Protein AF-0000000069868068 (afdb_homodimer)

Foldseek 3Di:
DPCPPLVVLQVLLVQLVVVVVVDVADDLVSSCVVVVHDSVVSVVVVVVCVVVQQADPHSHGDPVVVVSNVVVVVVVD/DPPCPLVVLQVLLVQLVVVVVVDVADDLVSSCVVVVHDSVVSVVVVVVCVVVQQADPHSHGDPVVVVSNVVVVVVVD

Secondary structure (DSSP, 8-state):
----HHHHHHHHHHHHHHHHHH-SS--HHHHHHHHT--HHHHHHHHHHHHHTTSB-STTPBPHHHHHHHHHHHHTT-/----HHHHHHHHHHHHHHHHHH-SS--HHHHHHHHT--HHHHHHHHHHHHHTTSB-STTPBPHHHHHHHHHHHHTT-

Sequence (154 aa):
MVQIKTTTILIYLLAIQELSKRKKKLKNNDLAKVLSVSPASVSEMLAKLRYEDYLDIGFQLTDKGKKFIDDYKKGFKMVQIKTTTILIYLLAIQELSKRKKKLKNNDLAKVLSVSPASVSEMLAKLRYEDYLDIGFQLTDKGKKFIDDYKKGFK

Nearest PDB structures (foldseek):
  3r61-assembly1_B  TM=8.670E-01  e=2.829E-03  Bacillus subtilis
  2ev0-assembly1_B  TM=9.008E-01  e=6.260E-03  Bacillus subtilis
  4hx7-assembly1_B  TM=8.698E-01  e=5.484E-03  Bacillus subtilis subsp. subtilis str. 168
  4hx7-assembly1_A  TM=8.674E-01  e=7.145E-03  Bacillus subtilis subsp. subtilis str. 168
  4hx8-assembly1_B  TM=8.283E-01  e=5.133E-03  Bacillus subtilis subsp. subtilis str. 168

InterPro domains:
  IPR022687 DTXR-type, HTH domain [PF01325] (11-56)
  IPR022687 DTXR-type, HTH domain [PS50944] (1-62)
  IPR036388 Winged helix-like DNA-binding domain superfamily [G3DSA:1.10.10.10] (6-69)
  IPR036390 Winged helix DNA-binding domain superfamily [SSF46785] (12-55)

pLDDT: mean 92.17, std 11.89, range [32.19, 98.56]

Radius of gyration: 15.02 Å; Cα contacts (8 Å, |Δi|>4): 149; chains: 2; bounding box: 31×42×31 Å

Organism: Enterococcus faecalis (strain ATCC 700802 / V583) (NCBI:txid226185)

Solvent-accessible surface area (backbone atoms only — not comparable to full-atom values): 8691 Å² total; per-residue (Å²): 128,81,83,54,54,64,47,43,52,47,46,51,51,51,48,47,57,54,44,52,75,78,35,92,79,83,49,62,60,59,53,14,62,40,58,71,47,51,55,68,57,38,53,53,48,52,53,50,36,36,74,72,46,31,28,50,76,86,83,38,68,27,74,57,31,48,48,55,53,47,55,37,57,53,56,71,106,125,80,80,54,55,62,48,43,51,47,46,52,50,50,48,46,57,57,44,52,76,76,37,93,77,82,50,62,59,58,53,14,63,39,58,71,46,53,56,68,57,40,54,53,49,52,53,48,36,35,74,71,45,30,28,51,75,85,84,38,68,27,71,57,31,48,48,54,53,47,56,37,58,54,57,71,106

Structure (mmCIF, N/CA/C/O backbone):
data_AF-0000000069868068-model_v1
#
loop_
_entity.id
_entity.type
_entity.pdbx_description
1 polymer 'Helix-turn-helix protein, iron-dependent repressor family'
#
loop_
_atom_site.group_PDB
_atom_site.id
_atom_site.type_symbol
_atom_site.label_atom_id
_atom_site.label_alt_id
_atom_site.label_comp_id
_atom_site.label_asym_id
_atom_site.label_entity_id
_atom_site.label_seq_id
_atom_site.pdbx_PDB_ins_code
_atom_site.Cartn_x
_atom_site.Cartn_y
_atom_site.Cartn_z
_atom_site.occupancy
_atom_site.B_iso_or_equiv
_atom_site.auth_seq_id
_atom_site.auth_comp_id
_atom_site.auth_asym_id
_atom_site.auth_atom_id
_atom_site.pdbx_PDB_model_num
ATOM 1 N N . MET A 1 1 ? 17.578 -1.584 -7.238 1 32.19 1 MET A N 1
ATOM 2 C CA . MET A 1 1 ? 17.078 -0.594 -6.289 1 32.19 1 MET A CA 1
ATOM 3 C C . MET 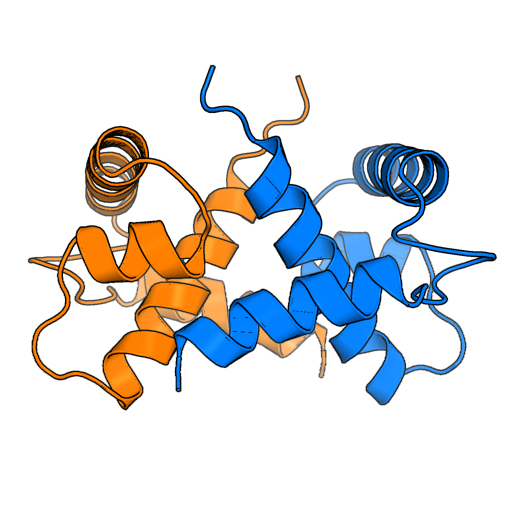A 1 1 ? 15.602 -0.326 -6.512 1 32.19 1 MET A C 1
ATOM 5 O O . MET A 1 1 ? 15.219 0.291 -7.508 1 32.19 1 MET A O 1
ATOM 9 N N . VAL A 1 2 ? 14.672 -1.37 -6.41 1 42.81 2 VAL A N 1
ATOM 10 C CA . VAL A 1 2 ? 13.32 -1.31 -6.953 1 42.81 2 VAL A CA 1
ATOM 11 C C . VAL A 1 2 ? 12.672 0.017 -6.57 1 42.81 2 VAL A C 1
ATOM 13 O O . VAL A 1 2 ? 12.867 0.516 -5.461 1 42.81 2 VAL A O 1
ATOM 16 N N . GLN A 1 3 ? 12.414 0.95 -7.566 1 46.53 3 GLN A N 1
ATOM 17 C CA . GLN A 1 3 ? 11.859 2.295 -7.504 1 46.53 3 GLN A CA 1
ATOM 18 C C . GLN A 1 3 ? 10.625 2.336 -6.602 1 46.53 3 GLN A C 1
ATOM 20 O O . GLN A 1 3 ? 9.602 1.724 -6.914 1 46.53 3 GLN A O 1
ATOM 25 N N . ILE A 1 4 ? 10.883 2.186 -5.309 1 55.47 4 ILE A N 1
ATOM 26 C CA . ILE A 1 4 ? 9.992 2.26 -4.156 1 55.47 4 ILE A CA 1
ATOM 27 C C . ILE A 1 4 ? 8.984 3.385 -4.359 1 55.47 4 ILE A C 1
ATOM 29 O O . ILE A 1 4 ? 8.172 3.668 -3.471 1 55.47 4 ILE A O 1
ATOM 33 N N . LYS A 1 5 ? 8.805 4.094 -5.355 1 73.06 5 LYS A N 1
ATOM 34 C CA . LYS A 1 5 ? 8.211 5.398 -5.062 1 73.06 5 LYS A CA 1
ATOM 35 C C . LYS A 1 5 ? 6.691 5.348 -5.145 1 73.06 5 LYS A C 1
ATOM 37 O O . LYS A 1 5 ? 6.004 5.539 -4.141 1 73.06 5 LYS A O 1
ATOM 42 N N . THR A 1 6 ? 6.203 4.676 -6.219 1 83.25 6 THR A N 1
ATOM 43 C CA . THR A 1 6 ? 4.766 4.859 -6.398 1 83.25 6 THR A CA 1
ATOM 44 C C . THR A 1 6 ? 3.986 4.016 -5.395 1 83.25 6 THR A C 1
ATOM 46 O O . THR A 1 6 ? 3.004 4.48 -4.812 1 83.25 6 THR A O 1
ATOM 49 N N . THR A 1 7 ? 4.637 2.875 -5.02 1 89.44 7 THR A N 1
ATOM 50 C CA . THR A 1 7 ? 3.924 1.958 -4.141 1 89.44 7 THR A CA 1
ATOM 51 C C . THR A 1 7 ? 3.945 2.463 -2.699 1 89.44 7 THR A C 1
ATOM 53 O O . THR A 1 7 ? 2.943 2.367 -1.987 1 89.44 7 THR A O 1
ATOM 56 N N . THR A 1 8 ? 5.055 3.078 -2.342 1 91.56 8 THR A N 1
ATOM 57 C CA . THR A 1 8 ? 5.156 3.604 -0.985 1 91.56 8 THR A CA 1
ATOM 58 C C . THR A 1 8 ? 4.223 4.797 -0.798 1 91.56 8 THR A C 1
ATOM 60 O O . THR A 1 8 ? 3.527 4.895 0.216 1 91.56 8 THR A O 1
ATOM 63 N N . ILE A 1 9 ? 4.164 5.602 -1.836 1 93.62 9 ILE A N 1
ATOM 64 C CA . ILE A 1 9 ? 3.252 6.738 -1.802 1 93.62 9 ILE A CA 1
ATOM 65 C C . ILE A 1 9 ? 1.819 6.246 -1.607 1 93.62 9 ILE A C 1
ATOM 67 O O . ILE A 1 9 ? 1.105 6.727 -0.724 1 93.62 9 ILE A O 1
ATOM 71 N N . LEU A 1 10 ? 1.465 5.301 -2.332 1 95.31 10 LEU A N 1
ATOM 72 C CA . LEU A 1 10 ? 0.102 4.777 -2.348 1 95.31 10 LEU A CA 1
ATOM 73 C C . LEU A 1 10 ? -0.284 4.227 -0.98 1 95.31 10 LEU A C 1
ATOM 75 O O . LEU A 1 10 ? -1.349 4.555 -0.451 1 95.31 10 LEU A O 1
ATOM 79 N N . ILE A 1 11 ? 0.597 3.43 -0.351 1 95.81 11 ILE A N 1
ATOM 80 C CA . ILE A 1 11 ? 0.225 2.795 0.909 1 95.81 11 ILE A CA 1
ATOM 81 C C . ILE A 1 11 ? 0.083 3.855 1.998 1 95.81 11 ILE A C 1
ATOM 83 O O . ILE A 1 11 ? -0.793 3.756 2.859 1 95.81 11 ILE A O 1
ATOM 87 N N . TYR A 1 12 ? 0.97 4.867 1.948 1 96.5 12 TYR A N 1
ATOM 88 C CA . TYR A 1 12 ? 0.823 5.965 2.9 1 96.5 12 TYR A CA 1
ATOM 89 C C . TYR A 1 12 ? -0.51 6.676 2.709 1 96.5 12 TYR A C 1
ATOM 91 O O . TYR A 1 12 ? -1.215 6.957 3.682 1 96.5 12 TYR A O 1
ATOM 99 N N . LEU A 1 13 ? -0.845 6.965 1.463 1 97.38 13 LEU A N 1
ATOM 100 C CA . LEU A 1 13 ? -2.08 7.688 1.177 1 97.38 13 LEU A CA 1
ATOM 101 C C . LEU A 1 13 ? -3.299 6.852 1.555 1 97.38 13 LEU A C 1
ATOM 103 O O . LEU A 1 13 ? -4.273 7.375 2.102 1 97.38 13 LEU A O 1
ATOM 107 N N . LEU A 1 14 ? -3.203 5.621 1.296 1 96.94 14 LEU A N 1
ATOM 108 C CA . LEU A 1 14 ? -4.297 4.73 1.659 1 96.94 14 LEU A CA 1
ATOM 109 C C . LEU A 1 14 ? -4.465 4.66 3.174 1 96.94 14 LEU A C 1
ATOM 111 O O . LEU A 1 14 ? -5.586 4.691 3.682 1 96.94 14 LEU A O 1
ATOM 115 N N . ALA A 1 15 ? -3.35 4.566 3.873 1 97.19 15 ALA A N 1
ATOM 116 C CA . ALA A 1 15 ? -3.389 4.535 5.332 1 97.19 15 ALA A CA 1
ATOM 117 C C . ALA A 1 15 ? -3.967 5.832 5.895 1 97.19 15 ALA A C 1
ATOM 119 O O . ALA A 1 15 ? -4.793 5.805 6.809 1 97.19 15 ALA A O 1
ATOM 120 N N . ILE A 1 16 ? -3.523 6.938 5.371 1 97.5 16 ILE A N 1
ATOM 121 C CA . ILE A 1 16 ? -4 8.25 5.805 1 97.5 16 ILE A CA 1
ATOM 122 C C . ILE A 1 16 ? -5.504 8.359 5.555 1 97.5 16 ILE A C 1
ATOM 124 O O . ILE A 1 16 ? -6.254 8.789 6.43 1 97.5 16 ILE A O 1
ATOM 128 N N . GLN A 1 17 ? -5.922 7.984 4.371 1 97.38 17 GLN A N 1
ATOM 129 C CA . GLN A 1 17 ? -7.34 8.023 4.031 1 97.38 17 GLN A CA 1
ATOM 130 C C . GLN A 1 17 ? -8.156 7.168 4.996 1 97.38 17 GLN A C 1
ATOM 132 O O . GLN A 1 17 ? -9.211 7.605 5.477 1 97.38 17 GLN A O 1
ATOM 137 N N . GLU A 1 18 ? -7.699 6.012 5.277 1 96.88 18 GLU A N 1
ATOM 138 C CA . GLU A 1 18 ? -8.414 5.098 6.164 1 96.88 18 GLU A CA 1
ATOM 139 C C . GLU A 1 18 ? -8.43 5.613 7.598 1 96.88 18 GLU A C 1
ATOM 141 O O . GLU A 1 18 ? -9.477 5.633 8.25 1 96.88 18 GLU A O 1
ATOM 146 N N . LEU A 1 19 ? -7.289 6.047 8.133 1 96.38 19 LEU A N 1
ATOM 147 C CA . LEU A 1 19 ? -7.18 6.559 9.492 1 96.38 19 LEU A CA 1
ATOM 148 C C . LEU A 1 19 ? -8.062 7.785 9.688 1 96.38 19 LEU A C 1
ATOM 150 O O . LEU A 1 19 ? -8.641 7.98 10.758 1 96.38 19 LEU A O 1
ATOM 154 N N . SER A 1 20 ? -8.164 8.562 8.656 1 95.19 20 SER A N 1
ATOM 155 C CA . SER A 1 20 ? -8.914 9.812 8.727 1 95.19 20 SER A CA 1
ATOM 156 C C . SER A 1 20 ? -10.406 9.547 8.891 1 95.19 20 SER A C 1
ATOM 158 O O . SER A 1 20 ? -11.148 10.422 9.344 1 95.19 20 SER A O 1
ATOM 160 N N . LYS A 1 21 ? -10.859 8.422 8.445 1 93.69 21 LYS A N 1
ATOM 161 C CA . LYS A 1 21 ? -12.258 8.039 8.633 1 93.69 21 LYS A CA 1
ATOM 162 C C . LYS A 1 21 ? -12.562 7.75 10.094 1 93.69 21 LYS A C 1
ATOM 164 O O . LYS A 1 21 ? -13.711 7.852 10.531 1 93.69 21 LYS A O 1
ATOM 169 N N . ARG A 1 22 ? -11.539 7.445 10.836 1 90.75 22 ARG A N 1
ATOM 170 C CA . ARG A 1 22 ? -11.734 6.949 12.195 1 90.75 22 ARG A CA 1
ATOM 171 C C . ARG A 1 22 ? -11.281 7.977 13.227 1 90.75 22 ARG A C 1
ATOM 173 O O . ARG A 1 22 ? -11.734 7.957 14.375 1 90.75 22 ARG A O 1
ATOM 180 N N . LYS A 1 23 ? -10.281 8.797 12.805 1 87.94 23 LYS A N 1
ATOM 181 C CA . LYS A 1 23 ? -9.688 9.766 13.719 1 87.94 23 LYS A CA 1
ATOM 182 C C . LYS A 1 23 ? -9.68 11.164 13.109 1 87.94 23 LYS A C 1
ATOM 184 O O . LYS A 1 23 ? -9.289 11.336 11.953 1 87.94 23 LYS A O 1
ATOM 189 N N . LYS A 1 24 ? -10.125 12.156 13.836 1 84.88 24 LYS A N 1
ATOM 190 C CA . LYS A 1 24 ? -10.156 13.531 13.344 1 84.88 24 LYS A CA 1
ATOM 191 C C . LYS A 1 24 ? -8.758 14.148 13.367 1 84.88 24 LYS A C 1
ATOM 193 O O . LYS A 1 24 ? -8.391 14.898 12.461 1 84.88 24 LYS A O 1
ATOM 198 N N . LYS A 1 25 ? -7.965 13.859 14.391 1 91.25 25 LYS A N 1
ATOM 199 C CA . LYS A 1 25 ? -6.613 14.406 14.5 1 91.25 25 LYS A CA 1
ATOM 200 C C . LYS A 1 25 ? -5.566 13.297 14.383 1 91.25 25 LYS A C 1
ATOM 202 O O . LYS A 1 25 ? -5.273 12.609 15.367 1 91.25 25 LYS A O 1
ATOM 207 N N . LEU A 1 26 ? -5.047 13.203 13.227 1 94.69 26 LEU A N 1
ATOM 208 C CA . LEU A 1 26 ? -4.023 12.203 12.945 1 94.69 26 LEU A CA 1
ATOM 209 C C . LEU A 1 26 ? -2.652 12.672 13.43 1 94.69 26 LEU A C 1
ATOM 211 O O . LEU A 1 26 ? -2.322 13.859 13.312 1 94.69 26 LEU A O 1
ATOM 215 N N . LYS A 1 27 ? -1.894 11.719 13.977 1 95.75 27 LYS A N 1
ATOM 216 C CA . LYS A 1 27 ? -0.515 11.984 14.383 1 95.75 27 LYS A CA 1
ATOM 217 C C . LYS A 1 27 ? 0.46 11.086 13.633 1 95.75 27 LYS A C 1
ATOM 219 O O . LYS A 1 27 ? 0.076 10.023 13.133 1 95.75 27 LYS A O 1
ATOM 224 N N . ASN A 1 28 ? 1.723 11.602 13.602 1 96.62 28 ASN A N 1
ATOM 225 C CA . ASN A 1 28 ? 2.773 10.805 12.977 1 96.62 28 ASN A CA 1
ATOM 226 C C . ASN A 1 28 ? 2.824 9.391 13.539 1 96.62 28 ASN A C 1
ATOM 228 O O . ASN A 1 28 ? 3.035 8.43 12.797 1 96.62 28 ASN A O 1
ATOM 232 N N . ASN A 1 29 ? 2.498 9.25 14.805 1 96 29 ASN A N 1
ATOM 233 C CA . ASN A 1 29 ? 2.594 7.961 15.469 1 96 29 ASN A CA 1
ATOM 234 C C . ASN A 1 29 ? 1.505 7 15 1 96 29 ASN A C 1
ATOM 236 O O . ASN A 1 29 ? 1.693 5.781 15.016 1 96 29 ASN A O 1
ATOM 240 N N . ASP A 1 30 ? 0.404 7.527 14.656 1 95.69 30 ASP A N 1
ATOM 241 C CA . ASP A 1 30 ? -0.657 6.684 14.117 1 95.69 30 ASP A CA 1
ATOM 242 C C . ASP A 1 30 ? -0.195 5.965 12.852 1 95.69 30 ASP A C 1
ATOM 244 O O . ASP A 1 30 ? -0.427 4.766 12.688 1 95.69 30 ASP A O 1
ATOM 248 N N . LEU A 1 31 ? 0.472 6.668 11.953 1 96 31 LEU A N 1
ATOM 249 C CA . LEU A 1 31 ? 0.998 6.094 10.719 1 96 31 LEU A CA 1
ATOM 250 C C . LEU A 1 31 ? 2.143 5.129 11.008 1 96 31 LEU A C 1
ATOM 252 O O . LEU A 1 31 ? 2.227 4.059 10.406 1 96 31 LEU A O 1
ATOM 256 N N . ALA A 1 32 ? 2.965 5.547 11.945 1 96.12 32 ALA A N 1
ATOM 257 C CA . ALA A 1 32 ? 4.109 4.711 12.297 1 96.12 32 ALA A CA 1
ATOM 258 C C . ALA A 1 32 ? 3.654 3.336 12.773 1 96.12 32 ALA A C 1
ATOM 260 O O . ALA A 1 32 ? 4.227 2.314 12.383 1 96.12 32 ALA A O 1
ATOM 261 N N . LYS A 1 33 ? 2.627 3.291 13.555 1 94.19 33 LYS A N 1
ATOM 262 C CA . LYS A 1 33 ? 2.09 2.049 14.109 1 94.19 33 LYS A CA 1
ATOM 263 C C . LYS A 1 33 ? 1.467 1.186 13.016 1 94.19 33 LYS A C 1
ATOM 265 O O . LYS A 1 33 ? 1.79 0.002 12.891 1 94.19 33 LYS A O 1
ATOM 270 N N . VAL A 1 34 ? 0.658 1.774 12.156 1 94.38 34 VAL A N 1
ATOM 271 C CA . VAL A 1 34 ? -0.121 1.02 11.18 1 94.38 34 VAL A CA 1
ATOM 272 C C . VAL A 1 34 ? 0.797 0.498 10.078 1 94.38 34 VAL A C 1
ATOM 274 O O . VAL A 1 34 ? 0.587 -0.599 9.555 1 94.38 34 VAL A O 1
ATOM 277 N N . LEU A 1 35 ? 1.887 1.231 9.758 1 94.81 35 LEU A N 1
ATOM 278 C CA . LEU A 1 35 ? 2.773 0.862 8.664 1 94.81 35 LEU A CA 1
ATOM 279 C C . LEU A 1 35 ? 4.02 0.155 9.18 1 94.81 35 LEU A C 1
ATOM 281 O O . LEU A 1 35 ? 4.855 -0.295 8.398 1 94.81 35 LEU A O 1
ATOM 285 N N . SER A 1 36 ? 4.105 0.058 10.453 1 93.06 36 SER A N 1
ATOM 286 C CA . SER A 1 36 ? 5.246 -0.582 11.102 1 93.06 36 SER A CA 1
ATOM 287 C C . SER A 1 36 ? 6.562 0.025 10.625 1 93.06 36 SER A C 1
ATOM 289 O O . SER A 1 36 ? 7.473 -0.698 10.211 1 93.06 36 SER A O 1
ATOM 291 N N . VAL A 1 37 ? 6.633 1.296 10.625 1 93.81 37 VAL A N 1
ATOM 292 C CA . VAL A 1 37 ? 7.832 2.061 10.305 1 93.81 37 VAL A CA 1
ATOM 293 C C . VAL A 1 37 ? 8.148 3.027 11.445 1 93.81 37 VAL A C 1
ATOM 295 O O . VAL A 1 37 ? 7.328 3.236 12.336 1 93.81 37 VAL A O 1
ATOM 298 N N . SER A 1 38 ? 9.297 3.572 11.438 1 94.5 38 SER A N 1
ATOM 299 C CA . SER A 1 38 ? 9.688 4.48 12.508 1 94.5 38 SER A CA 1
ATOM 300 C C . SER A 1 38 ? 9.047 5.852 12.336 1 94.5 38 SER A C 1
ATOM 302 O O . SER A 1 38 ? 8.758 6.273 11.219 1 94.5 38 SER A O 1
ATOM 304 N N . PRO A 1 39 ? 8.883 6.621 13.453 1 96.56 39 PRO A N 1
ATOM 305 C CA . PRO A 1 39 ? 8.383 7.992 13.352 1 96.56 39 PRO A CA 1
ATOM 306 C C . PRO A 1 39 ? 9.258 8.875 12.461 1 96.56 39 PRO A C 1
ATOM 308 O O . PRO A 1 39 ? 8.742 9.75 11.758 1 96.56 39 PRO A O 1
ATOM 311 N N . ALA A 1 40 ? 10.469 8.586 12.5 1 96.5 40 ALA A N 1
ATOM 312 C CA . ALA A 1 40 ? 11.391 9.336 11.648 1 96.5 40 ALA A CA 1
ATOM 313 C C . ALA A 1 40 ? 11.086 9.109 10.172 1 96.5 40 ALA A C 1
ATOM 315 O O . ALA A 1 40 ? 11.102 10.047 9.375 1 96.5 40 ALA A O 1
ATOM 316 N N . SER A 1 41 ? 10.789 7.852 9.75 1 94 41 SER A N 1
ATOM 317 C CA . SER A 1 41 ? 10.43 7.504 8.375 1 94 41 SER A CA 1
ATOM 318 C C . SER A 1 41 ? 9.117 8.148 7.969 1 94 41 SER A C 1
ATOM 320 O O . SER A 1 41 ? 8.977 8.633 6.844 1 94 41 SER A O 1
ATOM 322 N N . VAL A 1 42 ? 8.273 8.211 8.969 1 96.56 42 VAL A N 1
ATOM 323 C CA . VAL A 1 42 ? 6.98 8.836 8.711 1 96.56 42 VAL A CA 1
ATOM 324 C C . VAL A 1 42 ? 7.176 10.32 8.414 1 96.56 42 VAL A C 1
ATOM 326 O O . VAL A 1 42 ? 6.637 10.844 7.438 1 96.56 42 VAL A O 1
ATOM 329 N N . SER A 1 43 ? 7.953 10.945 9.234 1 97.06 43 SER A N 1
ATOM 330 C CA . SER A 1 43 ? 8.188 12.375 9.062 1 97.06 43 SER A CA 1
ATOM 331 C C . SER A 1 43 ? 8.789 12.672 7.691 1 97.06 43 SER A C 1
ATOM 333 O O . SER A 1 43 ? 8.367 13.609 7.012 1 97.06 43 SER A O 1
ATOM 335 N N . GLU A 1 44 ? 9.703 11.883 7.336 1 95.88 44 GLU A N 1
ATOM 336 C CA . GLU A 1 44 ? 10.367 12.055 6.047 1 95.88 44 GLU A CA 1
ATOM 337 C C . GLU A 1 44 ? 9.383 11.867 4.891 1 95.88 44 GLU A C 1
ATOM 339 O O . GLU A 1 44 ? 9.375 12.656 3.945 1 95.88 44 GLU A O 1
ATOM 344 N N . MET A 1 45 ? 8.578 10.867 5 1 95.69 45 MET A N 1
ATOM 345 C CA . MET A 1 45 ? 7.645 10.57 3.92 1 95.69 45 MET A CA 1
ATOM 346 C C . MET A 1 45 ? 6.559 11.633 3.83 1 95.69 45 MET A C 1
ATOM 348 O O . MET A 1 45 ? 6.18 12.055 2.734 1 95.69 45 MET A O 1
ATOM 352 N N . LEU A 1 46 ? 6.129 12.125 4.965 1 97.25 46 LEU A N 1
ATOM 353 C CA . LEU A 1 46 ? 5.121 13.18 4.957 1 97.25 46 LEU A CA 1
ATOM 354 C C . LEU A 1 46 ? 5.652 14.438 4.285 1 97.25 46 LEU A C 1
ATOM 356 O O . LEU A 1 46 ? 4.93 15.102 3.535 1 97.25 46 LEU A O 1
ATOM 360 N N . ALA A 1 47 ? 6.848 14.758 4.59 1 97.25 47 ALA A N 1
ATOM 361 C CA . ALA A 1 47 ? 7.473 15.906 3.939 1 97.25 47 ALA A CA 1
ATOM 362 C C . ALA A 1 47 ? 7.52 15.719 2.426 1 97.25 47 ALA A C 1
ATOM 364 O O . ALA A 1 47 ? 7.223 16.641 1.67 1 97.25 47 ALA A O 1
ATOM 365 N N . LYS A 1 48 ? 7.836 14.562 1.992 1 95.94 48 LYS A N 1
ATOM 366 C CA . LYS A 1 48 ? 7.902 14.242 0.569 1 95.94 48 LYS A CA 1
ATOM 367 C C . LYS A 1 48 ? 6.52 14.32 -0.077 1 95.94 48 LYS A C 1
ATOM 369 O O . LYS A 1 48 ? 6.375 14.852 -1.18 1 95.94 48 LYS A O 1
ATOM 374 N N . LEU A 1 49 ? 5.508 13.789 0.559 1 97.12 49 LEU A N 1
ATOM 375 C CA . LEU A 1 49 ? 4.141 13.789 0.043 1 97.12 49 LEU A CA 1
ATOM 376 C C . LEU A 1 49 ? 3.625 15.219 -0.122 1 97.12 49 LEU A C 1
ATOM 378 O O . LEU A 1 49 ? 2.906 15.516 -1.078 1 97.12 49 LEU A O 1
ATOM 382 N N . ARG A 1 50 ? 4.035 16.031 0.833 1 98 50 ARG A N 1
ATOM 383 C CA . ARG A 1 50 ? 3.654 17.438 0.733 1 98 50 ARG A CA 1
ATOM 384 C C . ARG A 1 50 ? 4.406 18.125 -0.399 1 98 50 ARG A C 1
ATOM 386 O O . ARG A 1 50 ? 3.814 18.891 -1.172 1 98 50 ARG A O 1
ATOM 393 N N . TYR A 1 51 ? 5.629 17.859 -0.443 1 97.38 51 TYR A N 1
ATOM 394 C CA . TYR A 1 51 ? 6.461 18.438 -1.492 1 97.38 51 TYR A CA 1
ATOM 395 C C . TYR A 1 51 ? 5.93 18.078 -2.873 1 97.38 51 TYR A C 1
ATOM 397 O O . TYR A 1 51 ? 5.902 18.906 -3.777 1 97.38 51 TYR A O 1
ATOM 405 N N . GLU A 1 52 ? 5.43 16.844 -3.02 1 96.62 52 GLU A N 1
ATOM 406 C CA . GLU A 1 52 ? 4.934 16.359 -4.301 1 96.62 52 GLU A CA 1
ATOM 407 C C . GLU A 1 52 ? 3.449 16.656 -4.469 1 96.62 52 GLU A C 1
ATOM 409 O O . GLU A 1 52 ? 2.826 16.203 -5.434 1 96.62 52 GLU A O 1
ATOM 414 N N . ASP A 1 53 ? 2.844 17.25 -3.52 1 98.31 53 ASP A N 1
ATOM 415 C CA . ASP A 1 53 ? 1.503 17.828 -3.59 1 98.31 53 ASP A CA 1
ATOM 416 C C . ASP A 1 53 ? 0.435 16.734 -3.441 1 98.31 53 ASP A C 1
ATOM 418 O O . ASP A 1 53 ? -0.623 16.812 -4.07 1 98.31 53 ASP A O 1
ATOM 422 N N . TYR A 1 54 ? 0.751 15.672 -2.803 1 98 54 TYR A N 1
ATOM 423 C CA . TYR A 1 54 ? -0.25 14.656 -2.488 1 98 54 TYR A CA 1
ATOM 424 C C . TYR A 1 54 ? -0.986 15 -1.199 1 98 54 TYR A C 1
ATOM 426 O O . TYR A 1 54 ? -2.102 14.523 -0.968 1 98 54 TYR A O 1
ATOM 434 N N . LEU A 1 55 ? -0.281 15.719 -0.333 1 98.19 55 LEU A N 1
ATOM 435 C CA . LEU A 1 55 ? -0.832 16.141 0.95 1 98.19 55 LEU A CA 1
ATOM 436 C C . LEU A 1 55 ? -0.777 17.656 1.09 1 98.19 55 LEU A C 1
ATOM 438 O O . LEU A 1 55 ? 0.163 18.297 0.612 1 98.19 55 LEU A O 1
ATOM 442 N N . ASP A 1 56 ? -1.76 18.25 1.702 1 96.94 56 ASP A N 1
ATOM 443 C CA . ASP A 1 56 ? -1.77 19.656 2.109 1 96.94 56 ASP A CA 1
ATOM 444 C C . ASP A 1 56 ? -1.304 19.812 3.555 1 96.94 56 ASP A C 1
ATOM 446 O O . ASP A 1 56 ? -0.396 19.109 4 1 96.94 56 ASP A O 1
ATOM 450 N N . ILE A 1 57 ? -1.953 20.719 4.336 1 93.94 57 ILE A N 1
ATOM 451 C CA . ILE A 1 57 ? -1.576 20.922 5.73 1 93.94 57 ILE A CA 1
ATOM 452 C C . ILE A 1 57 ? -1.979 19.688 6.555 1 93.94 57 ILE A C 1
ATOM 454 O O . ILE A 1 57 ? -3.09 19.172 6.406 1 93.94 57 ILE A O 1
ATOM 458 N N . GLY A 1 58 ? -1.005 19.281 7.426 1 94.5 58 GLY A N 1
ATOM 459 C CA . GLY A 1 58 ? -1.292 18.094 8.234 1 94.5 58 GLY A CA 1
ATOM 460 C C . GLY A 1 58 ? -1.409 16.828 7.418 1 94.5 58 GLY A C 1
ATOM 461 O O . GLY A 1 58 ? -0.471 16.453 6.715 1 94.5 58 GLY A O 1
ATOM 462 N N . PHE A 1 59 ? -2.551 16.188 7.523 1 97.25 59 PHE A N 1
ATOM 463 C CA . PHE A 1 59 ? -2.771 14.906 6.852 1 97.25 59 PHE A CA 1
ATOM 464 C C . PHE A 1 59 ? -3.875 15.023 5.809 1 97.25 59 PHE A C 1
ATOM 466 O O . PHE A 1 59 ? -4.449 14.016 5.387 1 97.25 59 PHE A O 1
ATOM 473 N N . GLN A 1 60 ? -4.148 16.281 5.426 1 96.94 60 GLN A N 1
ATOM 474 C CA . GLN A 1 60 ? -5.227 16.484 4.465 1 96.94 60 GLN A CA 1
ATOM 475 C C . GLN A 1 60 ? -4.785 16.109 3.053 1 96.94 60 GLN A C 1
ATOM 477 O O . GLN A 1 60 ? -3.779 16.625 2.561 1 96.94 60 GLN A O 1
ATOM 482 N N . LEU A 1 61 ? -5.586 15.266 2.357 1 98.06 61 LEU A N 1
ATOM 483 C CA . LEU A 1 61 ? -5.301 14.867 0.982 1 98.06 61 LEU A CA 1
ATOM 484 C C . LEU A 1 61 ? -5.648 15.992 0.011 1 98.06 61 LEU A C 1
ATOM 486 O O . LEU A 1 61 ? -6.684 16.656 0.155 1 98.06 61 LEU A O 1
ATOM 490 N N . THR A 1 62 ? -4.73 16.219 -0.907 1 98.56 62 THR A N 1
ATOM 491 C CA . THR A 1 62 ? -5.055 17.109 -2.016 1 98.56 62 THR A CA 1
ATOM 492 C C . THR A 1 62 ? -5.875 16.375 -3.074 1 98.56 62 THR A C 1
ATOM 494 O O . THR A 1 62 ? -6.094 15.164 -2.971 1 98.56 62 THR A O 1
ATOM 497 N N . ASP A 1 63 ? -6.355 17.156 -4.117 1 98.38 63 ASP A N 1
ATOM 498 C CA . ASP A 1 63 ? -7.043 16.531 -5.246 1 98.38 63 ASP A CA 1
ATOM 499 C C . ASP A 1 63 ? -6.129 15.531 -5.953 1 98.38 63 ASP A C 1
ATOM 501 O O . ASP A 1 63 ? -6.586 14.477 -6.406 1 98.38 63 ASP A O 1
ATOM 505 N N . LYS A 1 64 ? -4.898 15.859 -6 1 98.12 64 LYS A N 1
ATOM 506 C CA . LYS A 1 64 ? -3.918 14.961 -6.602 1 98.12 64 LYS A CA 1
ATOM 507 C C . LYS A 1 64 ? -3.801 13.664 -5.805 1 98.12 64 LYS A C 1
ATOM 509 O O . LYS A 1 64 ? -3.787 12.57 -6.383 1 98.12 64 LYS A O 1
ATOM 514 N N . GLY A 1 65 ? -3.691 13.766 -4.469 1 97.81 65 GLY A N 1
ATOM 515 C CA . GLY A 1 65 ? -3.635 12.594 -3.605 1 97.81 65 GLY A CA 1
ATOM 516 C C . GLY A 1 65 ? -4.867 11.711 -3.713 1 97.81 65 GLY A C 1
ATOM 517 O O . GLY A 1 65 ? -4.754 10.492 -3.809 1 97.81 65 GLY A O 1
ATOM 518 N N . LYS A 1 66 ? -5.977 12.359 -3.768 1 97.94 66 LYS A N 1
ATOM 519 C CA . LYS A 1 66 ? -7.238 11.641 -3.908 1 97.94 66 LYS A CA 1
ATOM 520 C C . LYS A 1 66 ? -7.32 10.922 -5.254 1 97.94 66 LYS A C 1
ATOM 522 O O . LYS A 1 66 ? -7.758 9.773 -5.328 1 97.94 66 LYS A O 1
ATOM 527 N N . LYS A 1 67 ? -6.93 11.641 -6.258 1 97.38 67 LYS A N 1
ATOM 528 C CA . LYS A 1 67 ? -6.961 11.062 -7.598 1 97.38 67 LYS A CA 1
ATOM 529 C C . LYS A 1 67 ? -6.047 9.844 -7.691 1 97.38 67 LYS A C 1
ATOM 531 O O . LYS A 1 67 ? -6.395 8.852 -8.336 1 97.38 67 LYS A O 1
ATOM 536 N N . PHE A 1 68 ? -4.902 9.961 -7.07 1 96.25 68 PHE A N 1
ATOM 537 C CA . PHE A 1 68 ? -3.953 8.852 -7.074 1 96.25 68 PHE A CA 1
ATOM 538 C C . PHE A 1 68 ? -4.574 7.609 -6.449 1 96.25 68 PHE A C 1
ATOM 540 O O . PHE A 1 68 ? -4.461 6.512 -6.996 1 96.25 68 PHE A O 1
ATOM 547 N N . ILE A 1 69 ? -5.23 7.754 -5.336 1 97.06 69 ILE A N 1
ATOM 548 C CA . ILE A 1 69 ? -5.914 6.66 -4.652 1 97.06 69 ILE A CA 1
ATOM 549 C C . ILE A 1 69 ? -7.047 6.129 -5.527 1 97.06 69 ILE A C 1
ATOM 551 O O . ILE A 1 69 ? -7.223 4.914 -5.656 1 97.06 69 ILE A O 1
ATOM 555 N N . ASP A 1 70 ? -7.777 7.062 -6.133 1 96.62 70 ASP A N 1
ATOM 556 C CA . ASP A 1 70 ? -8.906 6.684 -6.973 1 96.62 70 ASP A CA 1
ATOM 557 C C . ASP A 1 70 ? -8.445 5.871 -8.18 1 96.62 70 ASP A C 1
ATOM 559 O O . ASP A 1 70 ? -9.109 4.906 -8.57 1 96.62 70 ASP A O 1
ATOM 563 N N . ASP A 1 71 ? -7.402 6.277 -8.773 1 94.94 71 ASP A N 1
ATOM 564 C CA . ASP A 1 71 ? -6.852 5.555 -9.914 1 94.94 71 ASP A CA 1
ATOM 565 C C . ASP A 1 71 ? -6.469 4.129 -9.531 1 94.94 71 ASP A C 1
ATOM 567 O O . ASP A 1 71 ? -6.695 3.188 -10.297 1 94.94 71 ASP A O 1
ATOM 571 N N . TYR A 1 72 ? -5.895 4.016 -8.367 1 94.62 72 TYR A N 1
ATOM 572 C CA . TYR A 1 72 ? -5.586 2.695 -7.836 1 94.62 72 TYR A CA 1
ATOM 573 C C . TYR A 1 72 ? -6.848 1.859 -7.668 1 94.62 72 TYR A C 1
ATOM 575 O O . TYR A 1 72 ? -6.91 0.717 -8.133 1 94.62 72 TYR A O 1
ATOM 583 N N . LYS A 1 73 ? -7.824 2.396 -7.129 1 94 73 LYS A N 1
ATOM 584 C CA . LYS A 1 73 ? -9.062 1.675 -6.844 1 94 73 LYS A CA 1
ATOM 585 C C . LYS A 1 73 ? -9.805 1.326 -8.125 1 94 73 LYS A C 1
ATOM 587 O O . LYS A 1 73 ? -10.477 0.294 -8.203 1 94 73 LYS A O 1
ATOM 592 N N . LYS A 1 74 ? -9.664 2.135 -9.117 1 92.5 74 LYS A N 1
ATOM 593 C CA . LYS A 1 74 ? -10.297 1.897 -10.414 1 92.5 74 LYS A CA 1
ATOM 594 C C . LYS A 1 74 ? -9.727 0.656 -11.086 1 92.5 74 LYS A C 1
ATOM 596 O O . LYS A 1 74 ? -10.398 0.018 -11.898 1 92.5 74 LYS A O 1
ATOM 601 N N . GLY A 1 75 ? -8.531 0.384 -10.672 1 89.62 75 GLY A N 1
ATOM 602 C CA . GLY A 1 75 ? -7.855 -0.769 -11.25 1 89.62 75 GLY A CA 1
ATOM 603 C C . GLY A 1 75 ? -8.5 -2.088 -10.867 1 89.62 75 GLY A C 1
ATOM 604 O O . GLY A 1 75 ? -8.234 -3.117 -11.492 1 89.62 75 GLY A O 1
ATOM 605 N N . PHE A 1 76 ? -9.336 -2.021 -9.875 1 89.5 76 PHE A N 1
ATOM 606 C CA . PHE A 1 76 ? -10.016 -3.23 -9.422 1 89.5 76 PHE A CA 1
ATOM 607 C C . PHE A 1 76 ? -11.406 -3.336 -10.031 1 89.5 76 PHE A C 1
ATOM 609 O O . PHE A 1 76 ? -12.102 -4.336 -9.844 1 89.5 76 PHE A O 1
ATOM 616 N N . LYS A 1 77 ? -11.789 -2.342 -10.586 1 80.75 77 LYS A N 1
ATOM 617 C CA . LYS A 1 77 ? -13.109 -2.336 -11.195 1 80.75 77 LYS A CA 1
ATOM 618 C C . LYS A 1 77 ? -13.039 -2.744 -12.664 1 80.75 77 LYS A C 1
ATOM 620 O O . LYS A 1 77 ? -13.906 -3.477 -13.156 1 80.75 77 LYS A O 1
ATOM 625 N N . MET B 1 1 ? 18.391 4.973 3.01 1 33.47 1 MET B N 1
ATOM 626 C CA . MET B 1 1 ? 17.703 4.133 2.031 1 33.47 1 MET B CA 1
ATOM 627 C C . MET B 1 1 ? 16.469 3.492 2.641 1 33.47 1 MET B C 1
ATOM 629 O O . MET B 1 1 ? 16.578 2.646 3.531 1 33.47 1 MET B O 1
ATOM 633 N N . VAL B 1 2 ? 15.438 4.285 3.023 1 44.19 2 VAL B N 1
ATOM 634 C CA . VAL B 1 2 ? 14.367 3.83 3.908 1 44.19 2 VAL B CA 1
ATOM 635 C C . VAL B 1 2 ? 13.883 2.455 3.461 1 44.19 2 VAL B C 1
ATOM 637 O O . VAL B 1 2 ? 13.766 2.189 2.262 1 44.19 2 VAL B O 1
ATOM 640 N N . GLN B 1 3 ? 14.227 1.395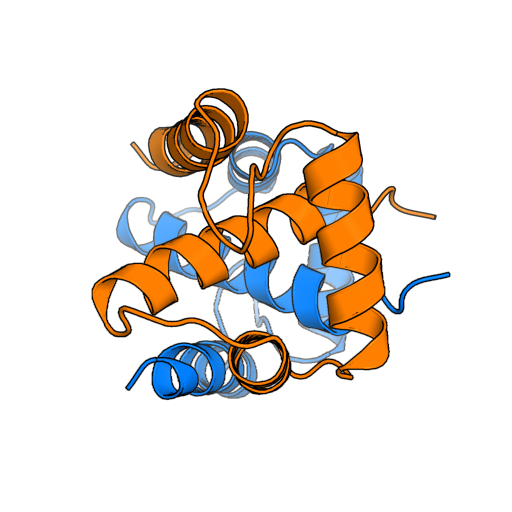 4.168 1 48.53 3 GLN B N 1
ATOM 641 C CA . GLN B 1 3 ? 13.922 -0.005 3.889 1 48.53 3 GLN B CA 1
ATOM 642 C C . GLN B 1 3 ? 12.453 -0.184 3.51 1 48.53 3 GLN B C 1
ATOM 644 O O . GLN B 1 3 ? 11.562 -0.031 4.352 1 48.53 3 GLN B O 1
ATOM 649 N N . ILE B 1 4 ? 12.047 0.314 2.369 1 58.97 4 ILE B N 1
ATOM 650 C CA . ILE B 1 4 ? 10.766 0.268 1.67 1 58.97 4 ILE B CA 1
ATOM 651 C C . ILE B 1 4 ? 10.234 -1.165 1.656 1 58.97 4 ILE B C 1
ATOM 653 O O . ILE B 1 4 ? 9.203 -1.448 1.038 1 58.97 4 ILE B O 1
ATOM 657 N N . LYS B 1 5 ? 10.742 -1.954 2.535 1 73.94 5 LYS B N 1
ATOM 658 C CA . LYS B 1 5 ? 10.43 -3.359 2.285 1 73.94 5 LYS B CA 1
ATOM 659 C C . LYS B 1 5 ? 9.055 -3.727 2.834 1 73.94 5 LYS B C 1
ATOM 661 O O . LYS B 1 5 ? 8.18 -4.16 2.084 1 73.94 5 LYS B O 1
ATOM 666 N N . THR B 1 6 ? 8.742 -3.182 4.051 1 83.94 6 THR B N 1
ATOM 667 C CA . THR B 1 6 ? 7.508 -3.678 4.648 1 83.94 6 THR B CA 1
ATOM 668 C C . THR B 1 6 ? 6.289 -3.066 3.961 1 83.94 6 THR B C 1
ATOM 670 O O . THR B 1 6 ? 5.309 -3.762 3.686 1 83.94 6 THR B O 1
ATOM 673 N N . THR B 1 7 ? 6.508 -1.802 3.48 1 89.75 7 THR B N 1
ATOM 674 C CA . THR B 1 7 ? 5.371 -1.112 2.883 1 89.75 7 THR B CA 1
ATOM 675 C C . THR B 1 7 ? 5.09 -1.648 1.481 1 89.75 7 THR B C 1
ATOM 677 O O . THR B 1 7 ? 3.93 -1.805 1.093 1 89.75 7 THR B O 1
ATOM 680 N N . THR B 1 8 ? 6.172 -1.998 0.792 1 91.69 8 THR B N 1
ATOM 681 C CA . THR B 1 8 ? 5.988 -2.535 -0.552 1 91.69 8 THR B CA 1
ATOM 682 C C . THR B 1 8 ? 5.34 -3.916 -0.498 1 91.69 8 THR B C 1
ATOM 684 O O . THR B 1 8 ? 4.418 -4.203 -1.264 1 91.69 8 THR B O 1
ATOM 687 N N . ILE B 1 9 ? 5.793 -4.676 0.477 1 93.69 9 ILE B N 1
ATOM 688 C CA . ILE B 1 9 ? 5.195 -5.992 0.671 1 93.69 9 ILE B CA 1
ATOM 689 C C . ILE B 1 9 ? 3.697 -5.844 0.93 1 93.69 9 ILE B C 1
ATOM 691 O O . ILE B 1 9 ? 2.881 -6.508 0.281 1 93.69 9 ILE B O 1
ATOM 695 N N . LEU B 1 10 ? 3.354 -4.973 1.771 1 95.31 10 LEU B N 1
ATOM 696 C CA . LEU B 1 10 ? 1.976 -4.777 2.209 1 95.31 10 LEU B CA 1
ATOM 697 C C . LEU B 1 10 ? 1.086 -4.371 1.037 1 95.31 10 LEU B C 1
ATOM 699 O O . LEU B 1 10 ? 0.016 -4.949 0.835 1 95.31 10 LEU B O 1
ATOM 703 N N . ILE B 1 11 ? 1.52 -3.408 0.207 1 95.88 11 ILE B N 1
ATOM 704 C CA . ILE B 1 11 ? 0.657 -2.918 -0.863 1 95.88 11 ILE B CA 1
ATOM 705 C C . ILE B 1 11 ? 0.446 -4.02 -1.9 1 95.88 11 ILE B C 1
ATOM 707 O O . ILE B 1 11 ? -0.646 -4.156 -2.457 1 95.88 11 ILE B O 1
ATOM 711 N N . TYR B 1 12 ? 1.516 -4.801 -2.158 1 96.25 12 TYR B N 1
ATOM 712 C CA . TYR B 1 12 ? 1.351 -5.93 -3.064 1 96.25 12 TYR B CA 1
ATOM 713 C C . TYR B 1 12 ? 0.334 -6.926 -2.516 1 96.25 12 TYR B C 1
ATOM 715 O O . TYR B 1 12 ? -0.542 -7.395 -3.246 1 96.25 12 TYR B O 1
ATOM 723 N N . LEU B 1 13 ? 0.452 -7.246 -1.248 1 97.25 13 LEU B N 1
ATOM 724 C CA . LEU B 1 13 ? -0.442 -8.227 -0.638 1 97.25 13 LEU B CA 1
ATOM 725 C C . LEU B 1 13 ? -1.876 -7.703 -0.608 1 97.25 13 LEU B C 1
ATOM 727 O O . LEU B 1 13 ? -2.818 -8.461 -0.863 1 97.25 13 LEU B O 1
ATOM 731 N N . LEU B 1 14 ? -2.002 -6.469 -0.335 1 97 14 LEU B N 1
ATOM 732 C CA . LEU B 1 14 ? -3.33 -5.867 -0.328 1 97 14 LEU B CA 1
ATOM 733 C C . LEU B 1 14 ? -3.945 -5.891 -1.723 1 97 14 LEU B C 1
ATOM 735 O O . LEU B 1 14 ? -5.129 -6.199 -1.88 1 97 14 LEU B O 1
ATOM 739 N N . ALA B 1 15 ? -3.135 -5.562 -2.715 1 97.06 15 ALA B N 1
ATOM 740 C CA . ALA B 1 15 ? -3.607 -5.59 -4.098 1 97.06 15 ALA B CA 1
ATOM 741 C C . ALA B 1 15 ? -4.012 -7.004 -4.512 1 97.06 15 ALA B C 1
ATOM 743 O O . ALA B 1 15 ? -5.051 -7.199 -5.141 1 97.06 15 ALA B O 1
ATOM 744 N N . ILE B 1 16 ? -3.191 -7.961 -4.191 1 97.44 16 ILE B N 1
ATOM 745 C CA . ILE B 1 16 ? -3.461 -9.359 -4.516 1 97.44 16 ILE B CA 1
ATOM 746 C C . ILE B 1 16 ? -4.754 -9.805 -3.838 1 97.44 16 ILE B C 1
ATOM 748 O O . ILE B 1 16 ? -5.609 -10.43 -4.473 1 97.44 16 ILE B O 1
ATOM 752 N N . GLN B 1 17 ? -4.879 -9.5 -2.561 1 97.31 17 GLN B N 1
ATOM 753 C CA . GLN B 1 17 ? -6.086 -9.852 -1.82 1 97.31 17 GLN B CA 1
ATOM 754 C C . GLN B 1 17 ? -7.328 -9.242 -2.469 1 97.31 17 GLN B C 1
ATOM 756 O O . GLN B 1 17 ? -8.344 -9.922 -2.639 1 97.31 17 GLN B O 1
ATOM 761 N N . GLU B 1 18 ? -7.254 -8.016 -2.824 1 96.88 18 GLU B N 1
ATOM 762 C CA . G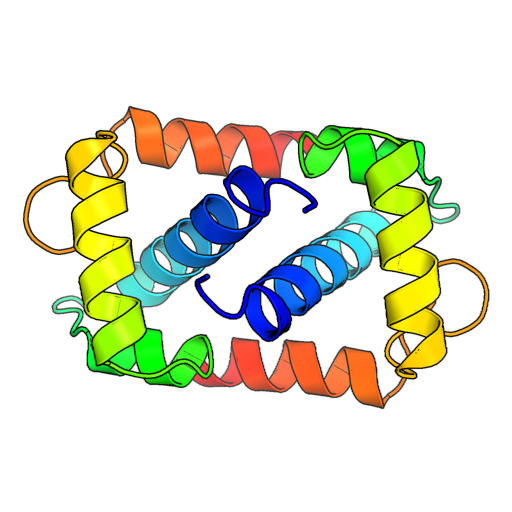LU B 1 18 ? -8.391 -7.316 -3.422 1 96.88 18 GLU B CA 1
ATOM 763 C C . GLU B 1 18 ? -8.711 -7.871 -4.809 1 96.88 18 GLU B C 1
ATOM 765 O O . GLU B 1 18 ? -9.867 -8.156 -5.117 1 96.88 18 GLU B O 1
ATOM 770 N N . LEU B 1 19 ? -7.707 -8.047 -5.676 1 96.31 19 LEU B N 1
ATOM 771 C CA . LEU B 1 19 ? -7.895 -8.562 -7.027 1 96.31 19 LEU B CA 1
ATOM 772 C C . LEU B 1 19 ? -8.492 -9.969 -6.996 1 96.31 19 LEU B C 1
ATOM 774 O O . LEU B 1 19 ? -9.289 -10.328 -7.863 1 96.31 19 LEU B O 1
ATOM 778 N N . SER B 1 20 ? -8.094 -10.711 -6.012 1 95.12 20 SER B N 1
ATOM 779 C CA . SER B 1 20 ? -8.531 -12.102 -5.914 1 95.12 20 SER B CA 1
ATOM 780 C C . SER B 1 20 ? -10.023 -12.195 -5.617 1 95.12 20 SER B C 1
ATOM 782 O O . SER B 1 20 ? -10.648 -13.227 -5.859 1 95.12 20 SER B O 1
ATOM 784 N N . LYS B 1 21 ? -10.57 -11.188 -5.02 1 93.69 21 LYS B N 1
ATOM 785 C CA . LYS B 1 21 ? -12.008 -11.141 -4.766 1 93.69 21 LYS B CA 1
ATOM 786 C C . LYS B 1 21 ? -12.789 -10.977 -6.066 1 93.69 21 LYS B C 1
ATOM 788 O O . LYS B 1 21 ? -13.961 -11.352 -6.145 1 93.69 21 LYS B O 1
ATOM 793 N N . ARG B 1 22 ? -12.141 -10.469 -7.066 1 90.88 22 ARG B N 1
ATOM 794 C CA . ARG B 1 22 ? -12.836 -10.078 -8.289 1 90.88 22 ARG B CA 1
ATOM 795 C C . ARG B 1 22 ? -12.484 -11.008 -9.438 1 90.88 22 ARG B C 1
ATOM 797 O O . ARG B 1 22 ? -13.258 -11.133 -10.398 1 90.88 22 ARG B O 1
ATOM 804 N N . LYS B 1 23 ? -11.25 -11.57 -9.375 1 87.94 23 LYS B N 1
ATOM 805 C CA . LYS B 1 23 ? -10.758 -12.406 -10.461 1 87.94 23 LYS B CA 1
ATOM 806 C C . LYS B 1 23 ? -10.25 -13.75 -9.93 1 87.94 23 LYS B C 1
ATOM 808 O O . LYS B 1 23 ? -9.508 -13.789 -8.953 1 87.94 23 LYS B O 1
ATOM 813 N N . LYS B 1 24 ? -10.648 -14.828 -10.539 1 84.94 24 LYS B N 1
ATOM 814 C CA . LYS B 1 24 ? -10.219 -16.156 -10.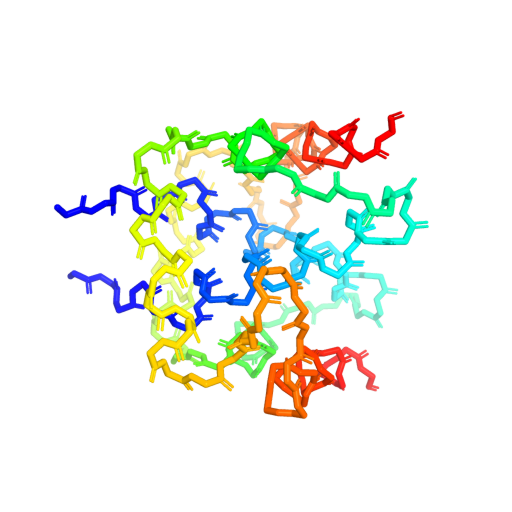117 1 84.94 24 LYS B CA 1
ATOM 815 C C . LYS B 1 24 ? -8.789 -16.438 -10.562 1 84.94 24 LYS B C 1
ATOM 817 O O . LYS B 1 24 ? -8.016 -17.062 -9.836 1 84.94 24 LYS B O 1
ATOM 822 N N . LYS B 1 25 ? -8.414 -16 -11.766 1 91.38 25 LYS B N 1
ATOM 823 C CA . LYS B 1 25 ? -7.066 -16.219 -12.273 1 91.38 25 LYS B CA 1
ATOM 824 C C . LYS B 1 25 ? -6.312 -14.906 -12.43 1 91.38 25 LYS B C 1
ATOM 826 O O . LYS B 1 25 ? -6.488 -14.195 -13.422 1 91.38 25 LYS B O 1
ATOM 831 N N . LEU B 1 26 ? -5.512 -14.664 -11.477 1 94.69 26 LEU B N 1
ATOM 832 C CA . LEU B 1 26 ? -4.703 -13.453 -11.469 1 94.69 26 LEU B CA 1
ATOM 833 C C . LEU B 1 26 ? -3.471 -13.609 -12.352 1 94.69 26 LEU B C 1
ATOM 835 O O . LEU B 1 26 ? -2.859 -14.688 -12.383 1 94.69 26 LEU B O 1
ATOM 839 N N . LYS B 1 27 ? -3.145 -12.531 -13.062 1 95.75 27 LYS B N 1
ATOM 840 C CA . LYS B 1 27 ? -1.925 -12.484 -13.867 1 95.75 27 LYS B CA 1
ATOM 841 C C . LYS B 1 27 ? -1.002 -11.359 -13.398 1 95.75 27 LYS B C 1
ATOM 843 O O . LYS B 1 27 ? -1.453 -10.398 -12.773 1 95.75 27 LYS B O 1
ATOM 848 N N . ASN B 1 28 ? 0.294 -11.555 -13.766 1 96.69 28 ASN B N 1
ATOM 849 C CA . ASN B 1 28 ? 1.274 -10.523 -13.445 1 96.69 28 ASN B CA 1
ATOM 850 C C . ASN B 1 28 ? 0.831 -9.156 -13.953 1 96.69 28 ASN B C 1
ATOM 852 O O . ASN B 1 28 ? 1.025 -8.148 -13.273 1 96.69 28 ASN B O 1
ATOM 856 N N . ASN B 1 29 ? 0.133 -9.141 -15.047 1 96 29 ASN B N 1
ATOM 857 C CA . ASN B 1 29 ? -0.272 -7.891 -15.672 1 96 29 ASN B CA 1
ATOM 858 C C . ASN B 1 29 ? -1.364 -7.191 -14.867 1 96 29 ASN B C 1
ATOM 860 O O . ASN B 1 29 ? -1.475 -5.961 -14.898 1 96 29 ASN B O 1
ATOM 864 N N . ASP B 1 30 ? -2.176 -7.949 -14.234 1 95.69 30 ASP B N 1
ATOM 865 C CA . ASP B 1 30 ? -3.193 -7.355 -13.375 1 95.69 30 ASP B CA 1
ATOM 866 C C . ASP B 1 30 ? -2.555 -6.508 -12.273 1 95.69 30 ASP B C 1
ATOM 868 O O . ASP B 1 30 ? -2.996 -5.387 -12.008 1 95.69 30 ASP B O 1
ATOM 872 N N . LEU B 1 31 ? -1.502 -7.008 -11.648 1 95.75 31 LEU B N 1
ATOM 873 C CA . LEU B 1 31 ? -0.78 -6.289 -10.602 1 95.75 31 LEU B CA 1
ATOM 874 C C . LEU B 1 31 ? -0.024 -5.098 -11.188 1 95.75 31 LEU B C 1
ATOM 876 O O . LEU B 1 31 ? -0.013 -4.016 -10.594 1 95.75 31 LEU B O 1
ATOM 880 N N . ALA B 1 32 ? 0.56 -5.348 -12.328 1 95.88 32 ALA B N 1
ATOM 881 C CA . ALA B 1 32 ? 1.326 -4.285 -12.977 1 95.88 32 ALA B CA 1
ATOM 882 C C . ALA B 1 32 ? 0.451 -3.064 -13.25 1 95.88 32 ALA B C 1
ATOM 884 O O . ALA B 1 32 ? 0.864 -1.93 -13.008 1 95.88 32 ALA B O 1
ATOM 885 N N . LYS B 1 33 ? -0.744 -3.281 -13.688 1 94.12 33 LYS B N 1
ATOM 886 C CA . LYS B 1 33 ? -1.688 -2.215 -14.008 1 94.12 33 LYS B CA 1
ATOM 887 C C . LYS B 1 33 ? -2.143 -1.481 -12.75 1 94.12 33 LYS B C 1
ATOM 889 O O . LYS B 1 33 ? -2.074 -0.252 -12.688 1 94.12 33 LYS B O 1
ATOM 894 N N . VAL B 1 34 ? -2.51 -2.209 -11.727 1 94.25 34 VAL B N 1
ATOM 895 C CA . VAL B 1 34 ? -3.119 -1.623 -10.539 1 94.25 34 VAL B CA 1
ATOM 896 C C . VAL B 1 34 ? -2.062 -0.868 -9.734 1 94.25 34 VAL B C 1
ATOM 898 O O . VAL B 1 34 ? -2.355 0.169 -9.133 1 94.25 34 VAL B O 1
ATOM 901 N N . LEU B 1 35 ? -0.788 -1.329 -9.781 1 94.69 35 LEU B N 1
ATOM 902 C CA . LEU B 1 35 ? 0.273 -0.731 -8.977 1 94.69 35 LEU B CA 1
ATOM 903 C C . LEU B 1 35 ? 1.112 0.228 -9.812 1 94.69 35 LEU B C 1
ATOM 905 O O . LEU B 1 35 ? 2.018 0.885 -9.289 1 94.69 35 LEU B O 1
ATOM 909 N N . SER B 1 36 ? 0.802 0.303 -11.039 1 92.88 36 SER B N 1
ATOM 910 C CA . SER B 1 36 ? 1.523 1.167 -11.969 1 92.88 36 SER B CA 1
ATOM 911 C C . SER B 1 36 ? 3.023 0.89 -11.93 1 92.88 36 SER B C 1
ATOM 913 O O . SER B 1 36 ? 3.826 1.812 -11.781 1 92.88 36 SER B O 1
ATOM 915 N N . VAL B 1 37 ? 3.371 -0.338 -12.008 1 93.75 37 VAL B N 1
ATOM 916 C CA . VAL B 1 37 ? 4.754 -0.802 -12.086 1 93.75 37 VAL B CA 1
ATOM 917 C C . VAL B 1 37 ? 4.926 -1.709 -13.297 1 93.75 37 VAL B C 1
ATOM 919 O O . VAL B 1 37 ? 3.943 -2.129 -13.914 1 93.75 37 VAL B O 1
ATOM 922 N N . SER B 1 38 ? 6.117 -1.961 -13.648 1 94.38 38 SER B N 1
ATOM 923 C CA . SER B 1 38 ? 6.371 -2.789 -14.828 1 94.38 38 SER B CA 1
ATOM 924 C C . SER B 1 38 ? 6.141 -4.266 -14.523 1 94.38 38 SER B C 1
ATOM 926 O O . SER B 1 38 ? 6.301 -4.703 -13.383 1 94.38 38 SER B O 1
ATOM 928 N N . PRO B 1 39 ? 5.84 -5.102 -15.562 1 96.44 39 PRO B N 1
ATOM 929 C CA . PRO B 1 39 ? 5.719 -6.551 -15.367 1 96.44 39 PRO B CA 1
ATOM 930 C C . PRO B 1 39 ? 6.996 -7.176 -14.812 1 96.44 39 PRO B C 1
ATOM 932 O O . PRO B 1 39 ? 6.93 -8.117 -14.016 1 96.44 39 PRO B O 1
ATOM 935 N N . ALA B 1 40 ? 8.047 -6.629 -15.195 1 96.38 40 ALA B N 1
ATOM 936 C CA . ALA B 1 40 ? 9.32 -7.121 -14.688 1 96.38 40 ALA B CA 1
ATOM 937 C C . ALA B 1 40 ? 9.422 -6.918 -13.18 1 96.38 40 ALA B C 1
ATOM 939 O O . ALA B 1 40 ? 9.891 -7.801 -12.453 1 96.38 40 ALA B O 1
ATOM 940 N N . SER B 1 41 ? 9 -5.73 -12.648 1 94 41 SER B N 1
ATOM 941 C CA . SER B 1 41 ? 8.992 -5.43 -11.219 1 94 41 SER B CA 1
ATOM 942 C C . SER B 1 41 ? 8.047 -6.348 -10.461 1 94 41 SER B C 1
ATOM 944 O O . SER B 1 41 ? 8.359 -6.809 -9.367 1 94 41 SER B O 1
ATOM 946 N N . VAL B 1 42 ? 6.977 -6.617 -11.164 1 96.31 42 VAL B N 1
ATOM 947 C CA . VAL B 1 42 ? 5.996 -7.512 -10.555 1 96.31 42 VAL B CA 1
ATOM 948 C C . VAL B 1 42 ? 6.602 -8.906 -10.391 1 96.31 42 VAL B C 1
ATOM 950 O O . VAL B 1 42 ? 6.512 -9.508 -9.312 1 96.31 42 VAL B O 1
ATOM 953 N N . SER B 1 43 ? 7.223 -9.367 -11.414 1 96.94 43 SER B N 1
ATOM 954 C CA . SER B 1 43 ? 7.816 -10.703 -11.375 1 96.94 43 SER B CA 1
ATOM 955 C C . SER B 1 43 ? 8.852 -10.805 -10.258 1 96.94 43 SER B C 1
ATOM 957 O O . SER B 1 43 ? 8.875 -11.789 -9.516 1 96.94 43 SER B O 1
ATOM 959 N N . GLU B 1 44 ? 9.617 -9.82 -10.156 1 95.94 44 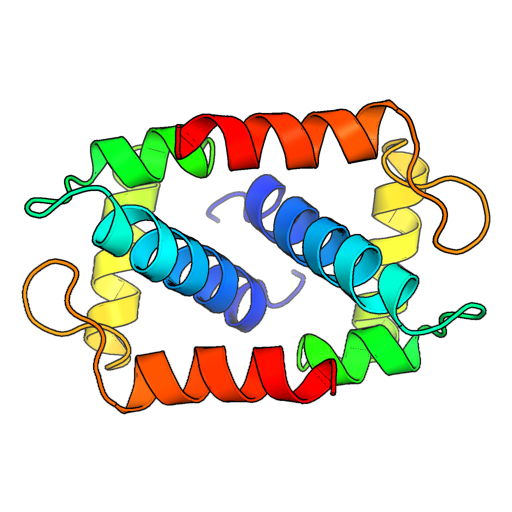GLU B N 1
ATOM 960 C CA . GLU B 1 44 ? 10.656 -9.789 -9.125 1 95.94 44 GLU B CA 1
ATOM 961 C C . GLU B 1 44 ? 10.047 -9.797 -7.727 1 95.94 44 GLU B C 1
ATOM 963 O O . GLU B 1 44 ? 10.5 -10.531 -6.852 1 95.94 44 GLU B O 1
ATOM 968 N N . MET B 1 45 ? 9.039 -9.008 -7.562 1 95.69 45 MET B N 1
ATOM 969 C CA . MET B 1 45 ? 8.43 -8.891 -6.242 1 95.69 45 MET B CA 1
ATOM 970 C C . MET B 1 45 ? 7.691 -10.18 -5.875 1 95.69 45 MET B C 1
ATOM 972 O O . MET B 1 45 ? 7.758 -10.625 -4.73 1 95.69 45 MET B O 1
ATOM 976 N N . LEU B 1 46 ? 7.07 -10.781 -6.844 1 97.06 46 LEU B N 1
ATOM 977 C CA . LEU B 1 46 ? 6.375 -12.039 -6.574 1 97.06 46 LEU B CA 1
ATOM 978 C C . LEU B 1 46 ? 7.355 -13.117 -6.137 1 97.06 46 LEU B C 1
ATOM 980 O O . LEU B 1 46 ? 7.062 -13.898 -5.23 1 97.06 46 LEU B O 1
ATOM 984 N N . ALA B 1 47 ? 8.453 -13.172 -6.797 1 97.06 47 ALA B N 1
ATOM 985 C CA . ALA B 1 47 ? 9.484 -14.125 -6.402 1 97.06 47 ALA B CA 1
ATOM 986 C C . ALA B 1 47 ? 9.938 -13.883 -4.965 1 97.06 47 ALA B C 1
ATOM 988 O O . ALA B 1 47 ? 10.094 -14.828 -4.191 1 97.06 47 ALA B O 1
ATOM 989 N N . LYS B 1 48 ? 10.094 -12.672 -4.609 1 96.19 48 LYS B N 1
ATOM 990 C CA . LYS B 1 48 ? 10.508 -12.305 -3.258 1 96.19 48 LYS B CA 1
ATOM 991 C C . LYS B 1 48 ? 9.438 -12.664 -2.234 1 96.19 48 LYS B C 1
ATOM 993 O O . LYS B 1 48 ? 9.75 -13.18 -1.157 1 96.19 48 LYS B O 1
ATOM 998 N N . LEU B 1 49 ? 8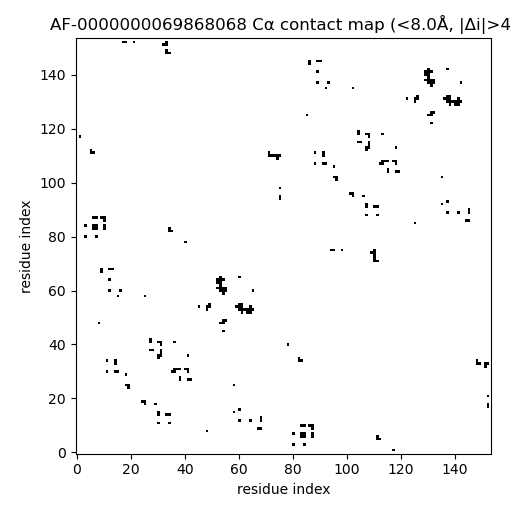.18 -12.391 -2.516 1 97.06 49 LEU B N 1
ATOM 999 C CA . LEU B 1 49 ? 7.066 -12.68 -1.618 1 97.06 49 LEU B CA 1
ATOM 1000 C C . LEU B 1 49 ? 6.957 -14.18 -1.357 1 97.06 49 LEU B C 1
ATOM 1002 O O . LEU B 1 49 ? 6.641 -14.602 -0.242 1 97.06 49 LEU B O 1
ATOM 1006 N N . ARG B 1 50 ? 7.246 -14.922 -2.418 1 98 50 ARG B N 1
ATOM 1007 C CA . ARG B 1 50 ? 7.246 -16.375 -2.26 1 98 50 ARG B CA 1
ATOM 1008 C C . ARG B 1 50 ? 8.438 -16.828 -1.426 1 98 50 ARG B C 1
ATOM 1010 O O . ARG B 1 50 ? 8.289 -17.672 -0.541 1 98 50 ARG B O 1
ATOM 1017 N N . TYR B 1 51 ? 9.508 -16.297 -1.73 1 97.38 51 TYR B N 1
ATOM 1018 C CA . TYR B 1 51 ? 10.727 -16.641 -0.997 1 97.38 51 TYR B CA 1
ATOM 1019 C C . TYR B 1 51 ? 10.562 -16.344 0.491 1 97.38 51 TYR B C 1
ATOM 1021 O O . TYR B 1 51 ? 10.992 -17.141 1.333 1 97.38 51 TYR B O 1
ATOM 1029 N N . GLU B 1 52 ? 9.883 -15.266 0.816 1 96.94 52 GLU B N 1
ATOM 1030 C CA . GLU B 1 52 ? 9.688 -14.852 2.203 1 96.94 52 GLU B CA 1
ATOM 1031 C C . GLU B 1 52 ? 8.422 -15.477 2.793 1 96.94 52 GLU B C 1
ATOM 1033 O O . GLU B 1 52 ? 8.031 -15.156 3.916 1 96.94 52 GLU B O 1
ATOM 1038 N N . ASP B 1 53 ? 7.711 -16.203 2.043 1 98.25 53 ASP B N 1
ATOM 1039 C CA . ASP B 1 53 ? 6.621 -17.078 2.486 1 98.25 53 ASP B CA 1
ATOM 1040 C C . ASP B 1 53 ? 5.34 -16.266 2.701 1 98.25 53 ASP B C 1
ATOM 1042 O O . ASP B 1 53 ? 4.562 -16.562 3.613 1 98.25 53 ASP B O 1
ATOM 1046 N N . TYR B 1 54 ? 5.188 -15.188 2.031 1 98.12 54 TYR B N 1
ATOM 1047 C CA . TYR B 1 54 ? 3.934 -14.445 2.064 1 98.12 54 TYR B CA 1
ATOM 1048 C C . TYR B 1 54 ? 2.951 -14.992 1.036 1 98.12 54 TYR B C 1
ATOM 1050 O O . TYR B 1 54 ? 1.739 -14.789 1.161 1 98.12 54 TYR B O 1
ATOM 1058 N N . LEU B 1 55 ? 3.506 -15.555 -0.023 1 98.19 55 LEU B N 1
ATOM 1059 C CA . LEU B 1 55 ? 2.715 -16.141 -1.102 1 98.19 55 LEU B CA 1
ATOM 1060 C C . LEU B 1 55 ? 3.072 -17.609 -1.306 1 98.19 55 LEU B C 1
ATOM 1062 O O . LEU B 1 55 ? 4.234 -18 -1.154 1 98.19 55 LEU B O 1
ATOM 1066 N N . ASP B 1 56 ? 2.127 -18.438 -1.634 1 96.94 56 ASP B N 1
ATOM 1067 C CA . ASP B 1 56 ? 2.32 -19.812 -2.07 1 96.94 56 ASP B CA 1
ATOM 1068 C C . ASP B 1 56 ? 2.355 -19.906 -3.594 1 96.94 56 ASP B C 1
ATOM 1070 O O . ASP B 1 56 ? 2.922 -19.031 -4.262 1 96.94 56 ASP B O 1
ATOM 1074 N N . ILE B 1 57 ? 1.726 -20.953 -4.176 1 94 57 ILE B N 1
ATOM 1075 C CA . ILE B 1 57 ? 1.704 -21.109 -5.629 1 94 57 ILE B CA 1
ATOM 1076 C C . ILE B 1 57 ? 0.812 -20.031 -6.25 1 94 57 ILE B C 1
ATOM 1078 O O . ILE B 1 57 ? -0.29 -19.766 -5.758 1 94 57 ILE B O 1
ATOM 1082 N N . GLY B 1 58 ? 1.35 -19.438 -7.352 1 94.62 58 GLY B N 1
ATOM 1083 C CA . GLY B 1 58 ? 0.577 -18.391 -7.996 1 94.62 58 GLY B CA 1
ATOM 1084 C C . GLY B 1 58 ? 0.415 -17.141 -7.133 1 94.62 58 GLY B C 1
ATOM 1085 O O . GLY B 1 58 ? 1.403 -16.531 -6.719 1 94.62 58 GLY B O 1
ATOM 1086 N N . PHE B 1 59 ? -0.802 -16.797 -6.883 1 97.25 59 PHE B N 1
ATOM 1087 C CA . PHE B 1 59 ? -1.104 -15.578 -6.133 1 97.25 59 PHE B CA 1
ATOM 1088 C C . PHE B 1 59 ? -1.792 -15.914 -4.812 1 97.25 59 PHE B C 1
ATOM 1090 O O . PHE B 1 59 ? -2.424 -15.055 -4.199 1 97.25 59 PHE B O 1
ATOM 1097 N N . GLN B 1 60 ? -1.661 -17.188 -4.422 1 96.88 60 GLN B N 1
ATOM 1098 C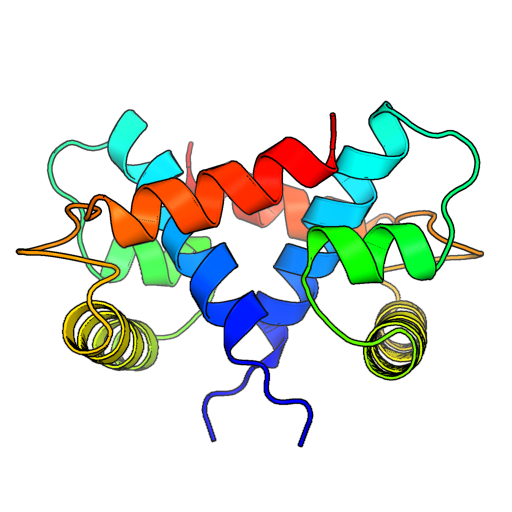 CA . GLN B 1 60 ? -2.332 -17.594 -3.193 1 96.88 60 GLN B CA 1
ATOM 1099 C C . GLN B 1 60 ? -1.584 -17.094 -1.962 1 96.88 60 GLN B C 1
ATOM 1101 O O . GLN B 1 60 ? -0.386 -17.344 -1.812 1 96.88 60 GLN B O 1
ATOM 1106 N N . LEU B 1 61 ? -2.307 -16.438 -1.018 1 98.06 61 LEU B N 1
ATOM 1107 C CA . LEU B 1 61 ? -1.726 -15.938 0.226 1 98.06 61 LEU B CA 1
ATOM 1108 C C . LEU B 1 61 ? -1.501 -17.078 1.213 1 98.06 61 LEU B C 1
ATOM 1110 O O . LEU B 1 61 ? -2.354 -17.953 1.358 1 98.06 61 LEU B O 1
ATOM 1114 N N . THR B 1 62 ? -0.322 -17.047 1.808 1 98.56 62 THR B N 1
ATOM 1115 C CA . THR B 1 62 ? -0.094 -17.953 2.93 1 98.56 62 THR B CA 1
ATOM 1116 C C . THR B 1 62 ? -0.715 -17.391 4.207 1 98.56 62 THR B C 1
ATOM 1118 O O . THR B 1 62 ? -1.232 -16.281 4.219 1 98.56 62 THR B O 1
ATOM 1121 N N . ASP B 1 63 ? -0.683 -18.219 5.312 1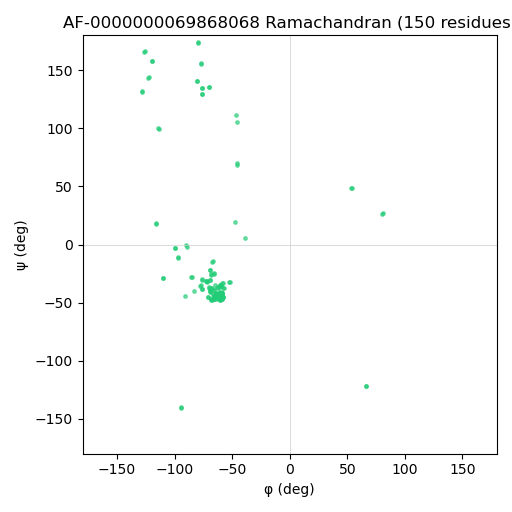 98.44 63 ASP B N 1
ATOM 1122 C CA . ASP B 1 63 ? -1.135 -17.734 6.613 1 98.44 63 ASP B CA 1
ATOM 1123 C C . ASP B 1 63 ? -0.313 -16.531 7.062 1 98.44 63 ASP B C 1
ATOM 1125 O O . ASP B 1 63 ? -0.848 -15.602 7.668 1 98.44 63 ASP B O 1
ATOM 1129 N N . LYS B 1 64 ? 0.932 -16.578 6.738 1 98.12 64 LYS B N 1
ATOM 1130 C CA . LYS B 1 64 ? 1.811 -15.445 7.059 1 98.12 64 LYS B CA 1
ATOM 1131 C C . LYS B 1 64 ? 1.387 -14.188 6.312 1 98.12 64 LYS B C 1
ATOM 1133 O O . LYS B 1 64 ? 1.317 -13.109 6.898 1 98.12 64 LYS B O 1
ATOM 1138 N N . GLY B 1 65 ? 1.112 -14.312 4.996 1 97.88 65 GLY B N 1
ATOM 1139 C CA . GLY B 1 65 ? 0.641 -13.188 4.199 1 97.88 65 GLY B CA 1
ATOM 1140 C C . GLY B 1 65 ? -0.672 -12.617 4.695 1 97.88 65 GLY B C 1
ATOM 1141 O O . GLY B 1 65 ? -0.819 -11.398 4.805 1 97.88 65 GLY B O 1
ATOM 1142 N N . LYS B 1 66 ? -1.54 -13.484 5.043 1 98 66 LYS B N 1
ATOM 1143 C CA . LYS B 1 66 ? -2.836 -13.07 5.574 1 98 66 LYS B CA 1
ATOM 1144 C C . LYS B 1 66 ? -2.678 -12.352 6.91 1 98 66 LYS B C 1
ATOM 1146 O O . LYS B 1 66 ? -3.324 -11.328 7.148 1 98 66 LYS B O 1
ATOM 1151 N N . LYS B 1 67 ? -1.871 -12.922 7.734 1 97.44 67 LYS B N 1
ATOM 1152 C CA . LYS B 1 67 ? -1.638 -12.32 9.047 1 97.44 67 LYS B CA 1
ATOM 1153 C C . LYS B 1 67 ? -1.041 -10.922 8.906 1 97.44 67 LYS B C 1
ATOM 1155 O O . LYS B 1 67 ? -1.398 -10.016 9.664 1 97.44 67 LYS B O 1
ATOM 1160 N N . PHE B 1 68 ? -0.116 -10.805 7.984 1 96.38 68 PHE B N 1
ATOM 1161 C CA . PHE B 1 68 ? 0.511 -9.508 7.75 1 96.38 68 PHE B CA 1
ATOM 1162 C C . PHE B 1 68 ? -0.532 -8.461 7.379 1 96.38 68 PHE B C 1
ATOM 1164 O O . PHE B 1 68 ? -0.519 -7.348 7.906 1 96.38 68 PHE B O 1
ATOM 1171 N N . ILE B 1 69 ? -1.449 -8.797 6.496 1 97.12 69 ILE B N 1
ATOM 1172 C CA . ILE B 1 69 ? -2.533 -7.91 6.082 1 97.12 69 ILE B CA 1
ATOM 1173 C C . ILE B 1 69 ? -3.447 -7.625 7.27 1 97.12 69 ILE B C 1
ATOM 1175 O O . ILE B 1 69 ? -3.85 -6.48 7.492 1 97.12 69 ILE B O 1
ATOM 1179 N N . ASP B 1 70 ? -3.74 -8.68 8.023 1 96.69 70 ASP B N 1
ATOM 1180 C CA . ASP B 1 70 ? -4.633 -8.539 9.172 1 96.69 70 ASP B CA 1
ATOM 1181 C C . ASP B 1 70 ? -4.035 -7.609 10.219 1 96.69 70 ASP B C 1
ATOM 1183 O O . ASP B 1 70 ? -4.75 -6.809 10.828 1 96.69 70 ASP B O 1
ATOM 1187 N N . ASP B 1 71 ? -2.787 -7.734 10.484 1 95.06 71 ASP B N 1
ATOM 1188 C CA . ASP B 1 71 ? -2.107 -6.863 11.438 1 95.06 71 ASP B CA 1
ATOM 1189 C C . ASP B 1 71 ? -2.195 -5.402 11.008 1 95.06 71 ASP B C 1
ATOM 1191 O O . ASP B 1 71 ? -2.393 -4.516 11.844 1 95.06 71 ASP B O 1
ATOM 1195 N N . TYR B 1 72 ? -2.021 -5.199 9.742 1 94.81 72 TYR B N 1
ATOM 1196 C CA . TYR B 1 72 ? -2.191 -3.861 9.188 1 94.81 72 TYR B CA 1
ATOM 1197 C C . TYR B 1 72 ? -3.605 -3.348 9.43 1 94.81 72 TYR B C 1
ATOM 1199 O O . TYR B 1 72 ? -3.791 -2.234 9.93 1 94.81 72 TYR B O 1
ATOM 1207 N N . LYS B 1 73 ? -4.551 -4.117 9.18 1 94.19 73 LYS B N 1
ATOM 1208 C CA . LYS B 1 73 ? -5.945 -3.711 9.289 1 94.19 73 LYS B CA 1
ATOM 1209 C C . LYS B 1 73 ? -6.344 -3.498 10.75 1 94.19 73 LYS B C 1
ATOM 1211 O O . LYS B 1 73 ? -7.18 -2.646 11.055 1 94.19 73 LYS B O 1
ATOM 1216 N N . LYS B 1 74 ? -5.742 -4.219 11.617 1 92.44 74 LYS B N 1
ATOM 1217 C CA . LYS B 1 74 ? -6.008 -4.09 13.055 1 92.44 74 LYS B CA 1
ATOM 1218 C C . LYS B 1 74 ? -5.566 -2.727 13.57 1 92.44 74 LYS B C 1
ATOM 1220 O O . LYS B 1 74 ? -6.098 -2.236 14.57 1 92.44 74 LYS B O 1
ATOM 1225 N N . GLY B 1 75 ? -4.625 -2.193 12.844 1 89.69 75 GLY B N 1
ATOM 1226 C CA . GLY B 1 75 ? -4.102 -0.895 13.242 1 89.69 75 GLY B CA 1
ATOM 1227 C C . GLY B 1 75 ? -5.117 0.224 13.109 1 89.69 75 GLY B C 1
ATOM 1228 O O . GLY B 1 75 ? -4.934 1.307 13.672 1 89.69 75 GLY B O 1
ATOM 1229 N N . PHE B 1 76 ? -6.168 -0.076 12.398 1 89.56 76 PHE B N 1
ATOM 1230 C CA . PHE B 1 76 ? -7.211 0.926 12.203 1 89.56 76 PHE B CA 1
ATOM 1231 C C . PHE B 1 76 ? -8.352 0.726 13.195 1 89.56 76 PHE B C 1
ATOM 1233 O O . PHE B 1 76 ? -9.281 1.53 13.242 1 89.56 76 PHE B O 1
ATOM 1240 N N . LYS B 1 77 ? -8.297 -0.316 13.805 1 80.94 77 LYS B N 1
ATOM 1241 C CA . LYS B 1 77 ? -9.344 -0.611 14.781 1 80.94 77 LYS B CA 1
ATOM 1242 C C . LYS B 1 77 ? -8.938 -0.155 16.172 1 80.94 77 LYS B C 1
ATOM 1244 O O . LYS B 1 77 ? -9.766 0.365 16.938 1 80.94 77 LYS B O 1
#

=== Feature glossary ===
The record interleaves many kinds of information about one protein. Here is each kind framed as the question it answers.

Q: What does the local fold look like, residue by residue?
A: A 3Di character summarizes, for each residue, the relative orientation of the Cα frame of its nearest spatial neighbor. Because it encodes fold topology rather than chemistry, 3Di alignments detect remote structural similarity that sequence alignment misses.

Q: Which residues are in helices, strands, or loops?
A: Secondary structure is the local, repeating backbone conformation. DSSP classifies it into eight states by reading the hydrogen-bond network: three helix types (H, G, I), two β types (E, B), two non-regular types (T, S), and unstructured coil (-).

Q: How big and how compact is the whole molecule?
A: Three whole-structure scalars: the radius of gyration (RMS distance of Cα from centroid, in Å), the count of Cα–Cα contacts (pairs closer than 8 Å and separated by more than four residues in sequence — i.e. tertiary, not local, contacts), and the bounding-box dimensions. Together they distinguish compact globular folds from extended fibres or disordered chains.

Q: How confident is the AlphaFold model at each residue?
A: For AlphaFold models, the B-factor field carries pLDDT — the model's own estimate of local accuracy on a 0–100 scale. Regions with pLDDT<50 should be treated as essentially unmodeled; they often correspond to intrinsically disordered segments.

Q: What family and function is it annotated with?
A: Functional annotations link the protein to curated databases. InterPro entries identify conserved domains and families by matching the sequence against member-database signatures (Pfam, PROSITE, CDD, …). Gene Ontology (GO) terms describe molecular function, biological process, and cellular component in a controlled vocabulary. CATH places the structure in a hierarchical fold classification (Class/Architecture/Topology/Homologous-superfamily). The organism is the source species.

Q: What known structures does this most resemble?
A: Nearest PDB neighbors are the top structural matches found by Foldseek when searching this structure against the entire Protein Data Bank. Each hit reports a TM-score (0 to 1; >0.5 almost always implies the same fold) and an E-value. These are *structural* homologs — they may share no detectable sequence similarity.

Q: Which residues are buried vs exposed?
A: Solvent-accessible surface area (SASA) is the area in Å² traced out by the centre of a 1.4 Å probe sphere (a water molecule) rolled over the protein's van der Waals surface (Shrake–Rupley / Lee–Richards construction). Buried residues have near-zero SASA; fully exposed residues can exceed 200 Å². The total SASA scales roughly with the number of surface residues.

Q: What are the backbone torsion angles?
A: φ (phi) and ψ (psi) are the two rotatable backbone dihedrals per residue: φ is the C(i-1)–N–Cα–C torsion, ψ is the N–Cα–C–N(i+1) torsion, both in degrees on (−180°, 180°]. α-helical residues cluster near (−60°, −45°); β-strand residues near (−120°, +130°). A Ramachandran plot is simply a scatter of (φ, ψ) for every residue.

Q: Are the domains correctly placed relative to each other?
A: Predicted aligned error is AlphaFold's pairwise confidence. Unlike pLDDT (per-residue), PAE is per-residue-pair and captures whether two parts of the structure are correctly placed relative to each other. Units are ångströms of expected positional error.

Q: What if only a Cα trace is available?
A: P-SEA three-state annotation labels each residue as helix, strand, or coil based purely on the geometry of the Cα trace. It serves as a fallback when the full backbone (and thus DSSP) is unavailable.

Q: What is the amino-acid chain?
A: This is the polypeptide sequence — one letter per residue, N-terminus first. Length ranges from a few dozen residues for small domains to over a thousand for large multi-domain proteins.

Q: What do the rendered images show?
A: The six renders are orthographic views along the three Cartesian axes in both directions. Representation (cartoon, sticks, or surface) and color scheme (sequence-rainbow or by-chain) vary across proteins so the training set covers all the common visualization conventions.

Q: What do the diagnostic plots show?
A: Plot images: a contact map (which residues are close in 3D, as an N×N binary image), a Ramachandran scatter (backbone torsion angles, revealing secondary-structure composition at a glance), and — for AlphaFold structures — a PAE heatmap (pairwise prediction confidence).

Q: How mobile is each atom in the crystal?
A: B-factor (Debye–Waller factor) reflects atomic displacement in the crystal lattice. It is an experimental observable (units Å²), not a prediction; low values mean the atom is pinned down, high values mean it moves or is heterogeneous across the crystal.

Q: Where is each backbone atom in 3D?
A: The mmCIF table is the protein's shape written out atom by atom. For each backbone N, Cα, C, and carbonyl O, it records an (x, y, z) coordinate triple in Å plus the residue type, chain letter, and residue number.